Protein AF-A0A0R2UYG6-F1 (afdb_monomer_lite)

Foldseek 3Di:
DDDPPDDDPFDPQLLVVLLLQLLVQCQVVVDDSLVSLLVLLPDPCNLVSQLVRDDVVCSNVLSCCCNPPPVSVVVCCVVRNVVSNLCLQDDVNCVVCVVSCVVRVSNNVNNVD

Sequence (113 aa):
MVERRGQPKVSKFVEISISHKVIEYCNRYNESPFKAWKRLIKHRAFRDLMKEHFKKDVADFRVDKLINDYDSSKNFYYKHIKKWMKNRTSGIGLLVNKDLLKKYPKILKYFNK

Secondary structure (DSSP, 8-state):
----TTPPPPPHHHHHHHHHHHHHHHHHH---HHHHHHHHTTSTTHHHHHHTTS-TTTHHHHHHHHHH-HHHHHHHIIIIIHHHHHHHHSTHHHHHTHHHHHH-GGGGGGT--

Radius of gyration: 14.27 Å; chains: 1; bounding box: 34×36×34 Å

Structure (mmCIF, N/CA/C/O backbone):
data_AF-A0A0R2UYG6-F1
#
_entry.id   AF-A0A0R2UYG6-F1
#
loop_
_atom_site.group_PDB
_atom_site.id
_atom_site.type_symbol
_atom_site.label_atom_id
_atom_site.label_alt_id
_atom_site.label_comp_id
_atom_site.label_asym_id
_atom_site.label_entity_id
_atom_site.label_seq_id
_atom_site.pdbx_PDB_ins_code
_atom_site.Cartn_x
_atom_site.Cartn_y
_atom_site.Cartn_z
_atom_site.occupancy
_atom_site.B_iso_or_equiv
_atom_site.auth_seq_id
_atom_site.auth_comp_id
_atom_site.auth_asym_id
_atom_site.auth_atom_id
_atom_site.pdbx_PDB_model_num
ATOM 1 N N . MET A 1 1 ? -4.584 25.158 -5.645 1.00 39.25 1 MET A N 1
ATOM 2 C CA . MET A 1 1 ? -3.581 24.165 -5.188 1.00 39.25 1 MET A CA 1
ATOM 3 C C . MET A 1 1 ? -2.313 24.391 -5.992 1.00 39.25 1 MET A C 1
ATOM 5 O O . MET A 1 1 ? -2.380 24.297 -7.207 1.00 39.25 1 MET A O 1
ATOM 9 N N . VAL A 1 2 ? -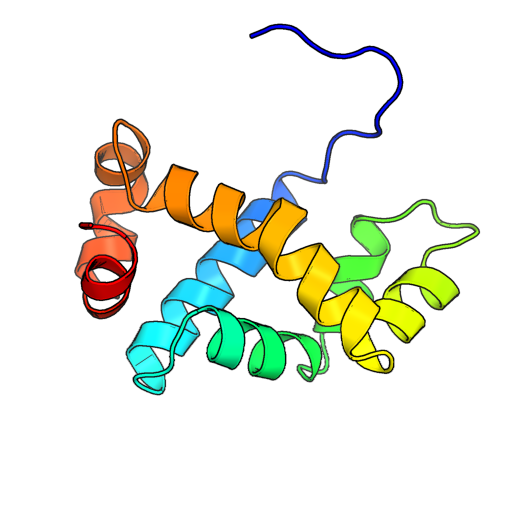1.205 24.768 -5.352 1.00 40.53 2 VAL A N 1
ATOM 10 C CA . VAL A 1 2 ? 0.036 25.138 -6.054 1.00 40.53 2 VAL A CA 1
ATOM 11 C C . VAL A 1 2 ? 0.705 23.879 -6.611 1.00 40.53 2 VAL A C 1
ATOM 13 O O . VAL A 1 2 ? 1.211 23.049 -5.854 1.00 40.53 2 VAL A O 1
ATOM 16 N N . GLU A 1 3 ? 0.673 23.714 -7.933 1.00 40.00 3 GLU A N 1
ATOM 17 C CA . GLU A 1 3 ? 1.402 22.662 -8.638 1.00 40.00 3 GLU A CA 1
ATOM 18 C C . GLU A 1 3 ? 2.904 22.984 -8.605 1.00 40.00 3 GLU A C 1
ATOM 20 O O . GLU A 1 3 ? 3.365 23.947 -9.217 1.00 40.00 3 GLU A O 1
ATOM 25 N N . ARG A 1 4 ? 3.693 22.184 -7.877 1.00 43.84 4 ARG A N 1
ATOM 26 C CA . ARG A 1 4 ? 5.157 22.243 -7.982 1.00 43.84 4 ARG A CA 1
ATOM 27 C C . ARG A 1 4 ? 5.550 21.611 -9.320 1.00 43.84 4 ARG A C 1
ATOM 29 O O . ARG A 1 4 ? 5.448 20.395 -9.479 1.00 43.84 4 ARG A O 1
ATOM 36 N N . ARG A 1 5 ? 5.927 22.449 -10.290 1.00 37.50 5 ARG A N 1
ATOM 37 C CA . ARG A 1 5 ? 6.358 22.049 -11.641 1.00 37.50 5 ARG A CA 1
ATOM 38 C C . ARG A 1 5 ? 7.422 20.936 -11.559 1.00 37.50 5 ARG A C 1
ATOM 40 O O . ARG A 1 5 ? 8.397 21.078 -10.828 1.00 37.50 5 ARG A O 1
ATOM 47 N N . GLY A 1 6 ? 7.222 19.837 -12.297 1.00 48.62 6 GLY A N 1
ATOM 48 C CA . GLY A 1 6 ? 8.245 18.806 -12.552 1.00 48.62 6 GLY A CA 1
ATOM 49 C C . GLY A 1 6 ? 8.073 17.435 -11.880 1.00 48.62 6 GLY A C 1
ATOM 50 O O . GLY A 1 6 ? 8.734 16.488 -12.302 1.00 48.62 6 GLY A O 1
ATOM 51 N N . GLN A 1 7 ? 7.190 17.261 -10.887 1.00 49.91 7 GLN A N 1
ATOM 52 C CA . GLN A 1 7 ? 6.917 15.916 -10.353 1.00 49.91 7 GLN A CA 1
ATOM 53 C C . GLN A 1 7 ? 5.874 15.189 -11.215 1.00 49.91 7 GLN A C 1
ATOM 55 O O . GLN A 1 7 ? 4.774 15.721 -11.389 1.00 49.91 7 GLN A O 1
ATOM 60 N N . PRO A 1 8 ? 6.165 13.979 -11.736 1.00 55.66 8 PRO A N 1
ATOM 61 C CA . PRO A 1 8 ? 5.152 13.183 -12.417 1.00 55.66 8 PRO A CA 1
ATOM 62 C C . PRO A 1 8 ? 3.970 12.964 -11.467 1.00 55.66 8 PRO A C 1
ATOM 64 O O . PRO A 1 8 ? 4.145 12.533 -10.323 1.00 55.66 8 PRO A O 1
ATOM 67 N N . LYS A 1 9 ? 2.764 13.317 -11.929 1.00 62.44 9 LYS A N 1
ATOM 68 C CA . LYS A 1 9 ? 1.531 13.094 -11.169 1.00 62.44 9 LYS A CA 1
ATOM 69 C C . LYS A 1 9 ? 1.424 11.591 -10.913 1.00 62.44 9 LYS A C 1
ATOM 71 O O . LYS A 1 9 ? 1.483 10.798 -11.848 1.00 62.44 9 LYS A O 1
ATOM 76 N N . VAL A 1 10 ? 1.293 11.204 -9.643 1.00 68.56 10 VAL A N 1
ATOM 77 C CA . VAL A 1 10 ? 0.951 9.825 -9.271 1.00 68.56 10 VAL A CA 1
ATOM 78 C C . VAL A 1 10 ? -0.283 9.431 -10.081 1.00 68.56 10 VAL A C 1
ATOM 80 O O . VAL A 1 10 ? -1.249 10.196 -10.136 1.00 68.56 10 VAL A O 1
ATOM 83 N N . SER A 1 11 ? -0.254 8.255 -10.711 1.00 81.19 11 SER A N 1
ATOM 84 C CA . SER A 1 11 ? -1.426 7.726 -11.404 1.00 81.19 11 SER A CA 1
ATOM 85 C C . SER A 1 11 ? -2.599 7.665 -10.423 1.00 81.19 11 SER A C 1
ATOM 87 O O . SER A 1 11 ? -2.535 6.958 -9.414 1.00 81.19 11 SER A O 1
ATOM 89 N N . LYS A 1 12 ? -3.677 8.414 -10.704 1.00 85.44 12 LYS A N 1
ATOM 90 C CA . LYS A 1 12 ? -4.890 8.427 -9.865 1.00 85.44 12 LYS A CA 1
ATOM 91 C C . LYS A 1 12 ? -5.431 7.011 -9.659 1.00 85.44 12 LYS A C 1
ATOM 93 O O . LYS A 1 12 ? -5.915 6.694 -8.577 1.00 85.44 12 LYS A O 1
ATOM 98 N N . PHE A 1 13 ? -5.303 6.163 -10.680 1.00 88.62 13 PHE A N 1
ATOM 99 C CA . PHE A 1 13 ? -5.673 4.755 -10.620 1.00 88.62 13 PHE A CA 1
ATOM 100 C C . PHE A 1 13 ? -4.882 3.994 -9.547 1.00 88.62 13 PHE A C 1
ATOM 102 O O . PHE A 1 13 ? -5.482 3.305 -8.722 1.00 88.62 13 PHE A O 1
ATOM 109 N N . VAL A 1 14 ? -3.558 4.168 -9.501 1.00 91.75 14 VAL A N 1
ATOM 110 C CA . VAL A 1 14 ? -2.702 3.552 -8.474 1.00 91.75 14 VAL A CA 1
ATOM 111 C C . VAL A 1 14 ? -3.055 4.089 -7.090 1.00 91.75 14 VAL A C 1
ATOM 113 O O . VAL A 1 14 ? -3.244 3.309 -6.160 1.00 91.75 14 VAL A O 1
ATOM 116 N N . GLU A 1 15 ? -3.216 5.406 -6.950 1.00 92.44 15 GLU A N 1
ATOM 117 C CA . GLU A 1 15 ? -3.586 6.026 -5.674 1.00 92.44 15 GLU A CA 1
ATOM 118 C C . GLU A 1 15 ? -4.904 5.458 -5.120 1.00 92.44 15 GLU A C 1
ATOM 120 O O . GLU A 1 15 ? -4.966 5.075 -3.946 1.00 92.44 15 GLU A O 1
ATOM 125 N N . ILE A 1 16 ? -5.951 5.381 -5.951 1.00 91.88 16 ILE A N 1
ATOM 126 C CA . ILE A 1 16 ? -7.260 4.827 -5.572 1.00 91.88 16 ILE A CA 1
ATOM 127 C C . ILE A 1 16 ? -7.122 3.349 -5.202 1.00 91.88 16 ILE A C 1
ATOM 129 O O . ILE A 1 16 ? -7.513 2.964 -4.098 1.00 91.88 16 ILE A O 1
ATOM 133 N N . SER A 1 17 ? -6.527 2.546 -6.087 1.00 94.69 17 SER A N 1
ATOM 134 C CA . SER A 1 17 ? -6.393 1.095 -5.921 1.00 94.69 17 SER A CA 1
ATOM 135 C C . SER A 1 17 ? -5.636 0.733 -4.646 1.00 94.69 17 SER A C 1
ATOM 137 O O . SER A 1 17 ? -6.115 -0.066 -3.837 1.00 94.69 17 SER A O 1
ATOM 139 N N . ILE A 1 18 ? -4.484 1.369 -4.415 1.00 95.56 18 ILE A N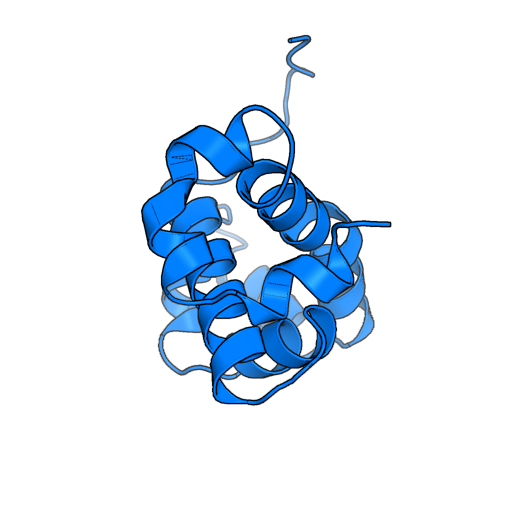 1
ATOM 140 C CA . ILE A 1 18 ? -3.676 1.126 -3.222 1.00 95.56 18 ILE A CA 1
ATOM 141 C C . ILE A 1 18 ? -4.428 1.565 -1.967 1.00 95.56 18 ILE A C 1
ATOM 143 O O . ILE A 1 18 ? -4.529 0.791 -1.016 1.00 95.56 18 ILE A O 1
ATOM 147 N N . SER A 1 19 ? -5.000 2.771 -1.959 1.00 94.69 19 SER A N 1
ATOM 148 C CA . SER A 1 19 ? -5.702 3.280 -0.775 1.00 94.69 19 SER A CA 1
ATOM 149 C C . SER A 1 19 ? -6.878 2.387 -0.387 1.00 94.69 19 SER A C 1
ATOM 151 O O . SER A 1 19 ? -7.007 2.017 0.776 1.00 94.69 19 SER A O 1
ATOM 153 N N . HIS A 1 20 ? -7.711 1.998 -1.356 1.00 94.94 20 HIS A N 1
ATOM 154 C CA . HIS A 1 20 ? -8.864 1.133 -1.108 1.00 94.94 20 HIS A CA 1
ATOM 155 C C . HIS A 1 20 ? -8.429 -0.224 -0.562 1.00 94.94 20 HIS A C 1
ATOM 157 O O . HIS A 1 20 ? -9.017 -0.710 0.405 1.00 94.94 20 HIS A O 1
ATOM 163 N N . LYS A 1 21 ? -7.369 -0.816 -1.125 1.00 96.31 21 LYS A N 1
ATOM 164 C CA . LYS A 1 21 ? -6.906 -2.130 -0.678 1.00 96.31 21 LYS A CA 1
ATOM 165 C C . LYS A 1 21 ? -6.273 -2.091 0.711 1.00 96.31 21 LYS A C 1
ATOM 167 O O . LYS A 1 21 ? -6.488 -3.012 1.496 1.00 96.31 21 LYS A O 1
ATOM 172 N N . VAL A 1 22 ? -5.560 -1.015 1.056 1.00 96.69 22 VAL A N 1
ATOM 173 C CA . VAL A 1 22 ? -5.043 -0.815 2.420 1.00 96.69 22 VAL A CA 1
ATOM 174 C C . VAL A 1 22 ? -6.194 -0.646 3.419 1.00 96.69 22 VAL A C 1
ATOM 176 O O . VAL A 1 22 ? -6.172 -1.292 4.464 1.00 96.69 22 VAL A O 1
ATOM 179 N N . ILE A 1 23 ? -7.224 0.143 3.089 1.00 95.31 23 ILE A N 1
ATOM 180 C CA . ILE A 1 23 ? -8.427 0.315 3.926 1.00 95.31 23 ILE A CA 1
ATOM 181 C C . ILE A 1 23 ? -9.133 -1.031 4.156 1.00 95.31 23 ILE A C 1
ATOM 183 O O . ILE A 1 23 ? -9.445 -1.383 5.297 1.00 95.31 23 ILE A O 1
ATOM 187 N N . GLU A 1 24 ? -9.332 -1.813 3.091 1.00 95.75 24 GLU A N 1
ATOM 188 C CA . GLU A 1 24 ? -9.919 -3.154 3.167 1.00 95.75 24 GLU A CA 1
ATOM 189 C C . GLU A 1 24 ? -9.100 -4.065 4.094 1.00 95.75 24 GLU A C 1
ATOM 191 O O . GLU A 1 24 ? -9.660 -4.712 4.980 1.00 95.75 24 GLU A O 1
ATOM 196 N N . TYR A 1 25 ? -7.774 -4.096 3.935 1.00 96.81 25 TYR A N 1
ATOM 197 C CA . TYR A 1 25 ? -6.887 -4.935 4.746 1.00 96.81 25 TYR A CA 1
ATOM 198 C C . TYR A 1 25 ? -6.844 -4.512 6.213 1.00 96.81 25 TYR A C 1
ATOM 200 O O . TYR A 1 25 ? -6.893 -5.382 7.084 1.00 96.81 25 TYR A O 1
ATOM 208 N N . CYS A 1 26 ? -6.839 -3.210 6.506 1.00 95.44 26 CYS A N 1
ATOM 209 C CA . CYS A 1 26 ? -6.984 -2.712 7.873 1.00 95.44 26 CYS A CA 1
ATOM 210 C C . CYS A 1 26 ? -8.239 -3.264 8.543 1.00 95.44 26 CYS A C 1
ATOM 212 O O . CYS A 1 26 ? -8.196 -3.685 9.698 1.00 95.44 26 CYS A O 1
ATOM 214 N N . ASN A 1 27 ? -9.360 -3.284 7.821 1.00 94.69 27 ASN A N 1
ATOM 215 C CA . ASN A 1 27 ? -10.618 -3.746 8.383 1.00 94.69 27 ASN A CA 1
ATOM 216 C C . ASN A 1 27 ? -10.683 -5.275 8.511 1.00 94.69 27 ASN A C 1
ATOM 218 O O . ASN A 1 27 ? -11.066 -5.793 9.566 1.00 94.69 27 ASN A O 1
ATOM 222 N N . ARG A 1 28 ? -10.273 -5.982 7.450 1.00 95.19 28 ARG A N 1
ATOM 223 C CA . ARG A 1 28 ? -10.302 -7.447 7.349 1.00 95.19 28 ARG A CA 1
ATOM 224 C C . ARG A 1 28 ? -9.368 -8.115 8.353 1.00 95.19 28 ARG A C 1
ATOM 226 O O . ARG A 1 28 ? -9.780 -9.060 9.010 1.00 95.19 28 ARG A O 1
ATOM 233 N N . TYR A 1 29 ? -8.145 -7.607 8.493 1.00 94.50 29 TYR A N 1
ATOM 234 C CA . TYR A 1 29 ? -7.116 -8.210 9.348 1.00 94.50 29 TYR A CA 1
ATOM 235 C C . TYR A 1 29 ? -6.936 -7.491 10.691 1.00 94.50 29 TYR A C 1
ATOM 237 O O . TYR A 1 29 ? -6.107 -7.900 11.494 1.00 94.50 2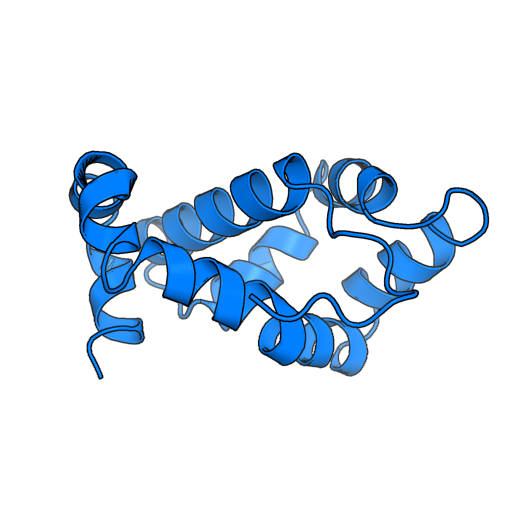9 TYR A O 1
ATOM 245 N N . ASN A 1 30 ? -7.705 -6.427 10.959 1.00 92.56 30 ASN A N 1
ATOM 246 C CA . ASN A 1 30 ? -7.560 -5.584 12.154 1.00 92.56 30 ASN A CA 1
ATOM 247 C C . ASN A 1 30 ? -6.127 -5.038 12.346 1.00 92.56 30 ASN A C 1
ATOM 249 O O . ASN A 1 30 ? -5.636 -4.883 13.464 1.00 92.56 30 ASN A O 1
ATOM 253 N N . GLU A 1 31 ? -5.451 -4.744 11.239 1.00 93.38 31 GLU A N 1
ATOM 254 C CA . GLU A 1 31 ? -4.056 -4.310 11.212 1.00 93.38 31 GLU A CA 1
ATOM 255 C C . GLU A 1 31 ? -3.930 -2.786 11.118 1.00 93.38 31 GLU A C 1
ATOM 257 O O . GLU A 1 31 ? -4.797 -2.094 10.574 1.00 93.38 31 GLU A O 1
ATOM 262 N N . SER A 1 32 ? -2.801 -2.255 11.603 1.00 94.69 32 SER A N 1
ATOM 263 C CA . SER A 1 32 ? -2.464 -0.852 11.366 1.00 94.69 32 SER A CA 1
ATOM 264 C C . SER A 1 32 ? -2.259 -0.591 9.873 1.00 94.69 32 SER A C 1
ATOM 266 O O . SER A 1 32 ? -1.854 -1.502 9.145 1.00 94.69 32 SER A O 1
ATOM 268 N N . PRO A 1 33 ? -2.464 0.643 9.387 1.00 95.56 33 PRO A N 1
ATOM 269 C CA . PRO A 1 33 ? -2.365 0.901 7.956 1.00 95.56 33 PRO A CA 1
ATOM 270 C C . PRO A 1 33 ? -0.971 0.658 7.379 1.00 95.56 33 PRO A C 1
ATOM 272 O O . PRO A 1 33 ? -0.839 0.257 6.226 1.00 95.56 33 PRO A O 1
ATOM 275 N N . PHE A 1 34 ? 0.074 0.797 8.197 1.00 95.94 34 PHE A N 1
ATOM 276 C CA . PHE A 1 34 ? 1.421 0.405 7.798 1.00 95.94 34 PHE A CA 1
ATOM 277 C C . PHE A 1 34 ? 1.574 -1.118 7.657 1.00 95.94 34 PHE A C 1
ATOM 279 O O . PHE A 1 34 ? 2.159 -1.583 6.682 1.00 95.94 34 PHE A O 1
ATOM 286 N N . LYS A 1 35 ? 1.011 -1.911 8.580 1.00 96.38 35 LYS A N 1
ATOM 287 C CA . LYS A 1 35 ? 1.010 -3.381 8.467 1.00 96.38 35 LYS A CA 1
ATOM 288 C C . LYS A 1 35 ? 0.210 -3.843 7.243 1.00 96.38 35 LYS A C 1
ATOM 290 O O . LYS A 1 35 ? 0.716 -4.640 6.457 1.00 96.38 35 LYS A O 1
ATOM 295 N N . ALA A 1 36 ? -0.965 -3.257 7.016 1.00 97.12 36 ALA A N 1
ATOM 296 C CA . ALA A 1 36 ? -1.782 -3.512 5.831 1.00 97.12 36 ALA A CA 1
ATOM 297 C C . ALA A 1 36 ? -1.048 -3.148 4.525 1.00 97.12 36 ALA A C 1
ATOM 299 O O . ALA A 1 36 ? -1.101 -3.904 3.556 1.00 97.12 36 ALA A O 1
ATOM 300 N N . TRP A 1 37 ? -0.294 -2.044 4.507 1.00 97.38 37 TRP A N 1
ATOM 301 C CA . TRP A 1 37 ? 0.604 -1.700 3.402 1.00 97.38 37 TRP A CA 1
ATOM 302 C C . TRP A 1 37 ? 1.686 -2.767 3.178 1.00 97.38 37 TRP A C 1
ATOM 304 O O . TRP A 1 37 ? 1.834 -3.264 2.064 1.00 97.38 37 TRP A O 1
ATOM 314 N N . LYS A 1 38 ? 2.395 -3.193 4.231 1.00 96.62 38 LYS A N 1
ATOM 315 C CA . LYS A 1 38 ? 3.410 -4.260 4.136 1.00 96.62 38 LYS A CA 1
ATOM 316 C C . LYS A 1 38 ? 2.827 -5.612 3.708 1.00 96.62 38 LYS A C 1
ATOM 318 O O . LYS A 1 38 ? 3.553 -6.430 3.149 1.00 96.62 38 LYS A O 1
ATOM 323 N N . ARG A 1 39 ? 1.537 -5.856 3.947 1.00 96.38 39 ARG A N 1
ATOM 324 C CA . ARG A 1 39 ? 0.805 -7.009 3.403 1.00 96.38 39 ARG A CA 1
ATOM 325 C C . ARG A 1 39 ? 0.495 -6.824 1.916 1.00 96.38 39 ARG A C 1
ATOM 327 O O . ARG A 1 39 ? 0.665 -7.759 1.142 1.00 96.38 39 ARG A O 1
ATOM 334 N N . LEU A 1 40 ? 0.071 -5.628 1.509 1.00 96.69 40 LEU A N 1
ATOM 335 C CA . LEU A 1 40 ? -0.264 -5.311 0.120 1.00 96.69 40 LEU A CA 1
ATOM 336 C C . LEU A 1 40 ? 0.933 -5.428 -0.826 1.00 96.69 40 LEU A C 1
ATOM 338 O O . LEU A 1 40 ? 0.775 -5.996 -1.901 1.00 96.69 40 LEU A O 1
ATOM 342 N N . ILE A 1 41 ? 2.123 -4.973 -0.425 1.00 96.19 41 ILE A N 1
ATOM 343 C CA . ILE A 1 41 ? 3.316 -5.049 -1.291 1.00 96.19 41 ILE A CA 1
ATOM 344 C C . ILE A 1 41 ? 3.718 -6.487 -1.661 1.00 96.19 41 ILE A C 1
ATOM 346 O O . ILE A 1 41 ? 4.440 -6.693 -2.628 1.00 96.19 41 ILE A O 1
ATOM 350 N N . LYS A 1 42 ? 3.254 -7.484 -0.895 1.00 94.62 42 LYS A N 1
ATOM 351 C CA . LYS A 1 42 ? 3.498 -8.914 -1.145 1.00 94.62 42 LYS A CA 1
ATOM 352 C C . LYS A 1 42 ? 2.451 -9.546 -2.067 1.00 94.62 42 LYS A C 1
ATOM 354 O O . LYS A 1 42 ? 2.534 -10.730 -2.374 1.00 94.62 42 LYS A O 1
ATOM 359 N N . HIS A 1 43 ? 1.423 -8.801 -2.465 1.00 95.62 43 HIS A N 1
ATOM 360 C CA . HIS A 1 43 ? 0.366 -9.313 -3.326 1.00 95.62 43 HIS A CA 1
ATOM 361 C C . HIS A 1 43 ? 0.885 -9.518 -4.755 1.00 95.62 43 HIS A C 1
ATOM 363 O O . HIS A 1 43 ? 1.545 -8.638 -5.298 1.00 95.62 43 HIS A O 1
ATOM 369 N N . ARG A 1 44 ? 0.525 -10.633 -5.406 1.00 93.56 44 ARG A N 1
ATOM 370 C CA . ARG A 1 44 ? 1.012 -10.983 -6.758 1.00 93.56 44 ARG A CA 1
ATOM 371 C C . ARG A 1 44 ? 0.835 -9.863 -7.795 1.00 93.56 44 ARG A C 1
ATOM 373 O O . ARG A 1 44 ? 1.766 -9.543 -8.516 1.00 93.56 44 ARG A O 1
ATOM 380 N N . ALA A 1 45 ? -0.326 -9.205 -7.792 1.00 93.62 45 ALA A N 1
ATOM 381 C CA . ALA A 1 45 ? -0.648 -8.124 -8.731 1.00 93.62 45 ALA A CA 1
ATOM 382 C C . ALA A 1 45 ? -0.088 -6.746 -8.319 1.00 93.62 45 ALA A C 1
ATOM 384 O O . ALA A 1 45 ? -0.310 -5.756 -9.009 1.00 93.62 45 ALA A O 1
ATOM 385 N N . PHE A 1 46 ? 0.587 -6.643 -7.167 1.00 94.06 46 PHE A N 1
ATOM 386 C CA . PHE A 1 46 ? 1.146 -5.371 -6.705 1.00 94.06 46 PHE A CA 1
ATOM 387 C C . PHE A 1 46 ? 2.244 -4.873 -7.640 1.00 94.06 46 PHE A C 1
ATOM 389 O O . PHE A 1 46 ? 2.311 -3.675 -7.911 1.00 94.06 46 PHE A O 1
ATOM 396 N N . ARG A 1 47 ? 3.082 -5.794 -8.137 1.00 94.19 47 ARG A N 1
ATOM 397 C CA . ARG A 1 47 ? 4.186 -5.458 -9.036 1.00 94.19 47 ARG A CA 1
ATOM 398 C C . ARG A 1 47 ? 3.651 -4.759 -10.282 1.00 94.19 47 ARG A C 1
ATOM 400 O O . ARG A 1 47 ? 4.049 -3.629 -10.539 1.00 94.19 47 ARG A O 1
ATOM 407 N N . ASP A 1 48 ? 2.697 -5.378 -10.970 1.00 92.50 48 ASP A N 1
ATOM 408 C CA . ASP A 1 48 ? 2.117 -4.846 -12.208 1.00 92.50 48 ASP A CA 1
ATOM 409 C C . ASP A 1 48 ? 1.411 -3.507 -11.977 1.00 92.50 48 ASP A C 1
ATOM 411 O O . ASP A 1 48 ? 1.669 -2.539 -12.688 1.00 92.50 48 ASP A O 1
ATOM 415 N N . LEU A 1 49 ? 0.619 -3.404 -10.903 1.00 93.06 49 LEU A N 1
ATOM 416 C CA . LEU A 1 49 ? -0.040 -2.152 -10.523 1.00 93.06 49 LEU A CA 1
ATOM 417 C C . LEU A 1 49 ? 0.965 -1.016 -10.288 1.00 93.06 49 LEU A C 1
ATOM 419 O O . LEU A 1 49 ? 0.714 0.123 -10.670 1.00 93.06 49 LEU A O 1
ATOM 423 N N . MET A 1 50 ? 2.091 -1.294 -9.631 1.00 91.75 50 MET A N 1
ATOM 424 C CA . MET A 1 50 ? 3.083 -0.262 -9.334 1.00 91.75 50 MET A CA 1
ATOM 425 C C . MET A 1 50 ? 3.972 0.079 -10.529 1.00 91.75 50 MET A C 1
ATOM 427 O O . MET A 1 50 ? 4.521 1.181 -10.552 1.00 91.75 50 MET A O 1
ATOM 431 N N . LYS A 1 51 ? 4.091 -0.791 -11.540 1.00 91.38 51 LYS A N 1
ATOM 432 C CA . LYS A 1 51 ? 4.782 -0.430 -12.788 1.00 91.38 51 LYS A CA 1
ATOM 433 C C . LYS A 1 51 ? 4.072 0.713 -13.517 1.00 91.38 51 LYS A C 1
ATOM 435 O O . LYS A 1 51 ? 4.755 1.591 -14.026 1.00 91.38 51 LYS A O 1
ATOM 440 N N . GLU A 1 52 ? 2.740 0.781 -13.447 1.00 88.12 52 GLU A N 1
ATOM 441 C CA . GLU A 1 52 ? 1.937 1.909 -13.963 1.00 88.12 52 GLU A CA 1
ATOM 442 C C . GLU A 1 52 ? 2.228 3.244 -13.253 1.00 88.12 52 GLU A C 1
ATOM 444 O O . GLU A 1 52 ? 1.908 4.322 -13.754 1.00 88.12 52 GLU A O 1
ATOM 449 N N . HIS A 1 53 ? 2.807 3.202 -12.049 1.00 86.06 53 HIS A N 1
ATOM 450 C CA . HIS A 1 53 ? 3.142 4.410 -11.302 1.00 86.06 53 HIS A CA 1
ATOM 451 C C . HIS A 1 53 ? 4.479 5.025 -11.728 1.00 86.06 53 HIS A C 1
ATOM 453 O O . HIS A 1 53 ? 4.631 6.249 -11.696 1.00 86.06 53 HIS A O 1
ATOM 459 N N . PHE A 1 54 ? 5.461 4.189 -12.058 1.00 86.25 54 PHE A N 1
ATOM 460 C CA . PHE A 1 54 ? 6.827 4.621 -12.331 1.00 86.25 54 PHE A CA 1
ATOM 461 C C . PHE A 1 54 ? 7.065 4.815 -13.831 1.00 86.25 54 PHE A C 1
ATOM 463 O O . PHE A 1 54 ? 6.336 4.303 -14.674 1.00 86.25 54 PHE A O 1
ATOM 470 N N . LYS A 1 55 ? 8.116 5.564 -14.181 1.00 85.38 55 LYS A N 1
ATOM 471 C CA . LYS A 1 55 ? 8.551 5.647 -15.580 1.00 85.38 55 LYS A CA 1
ATOM 472 C C . LYS A 1 55 ? 9.025 4.265 -16.044 1.00 85.38 55 LYS A C 1
ATOM 474 O O . LYS A 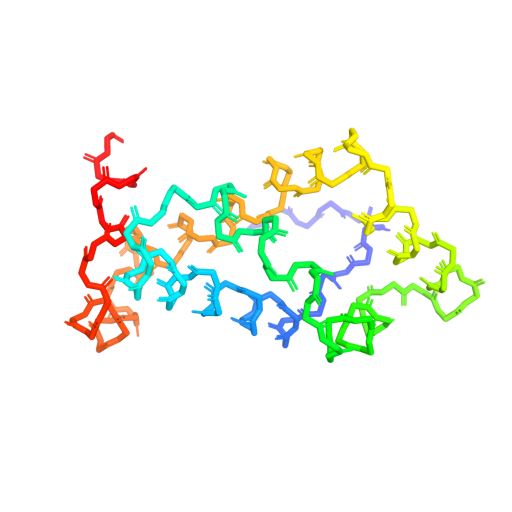1 55 ? 9.692 3.569 -15.278 1.00 85.38 55 LYS A O 1
ATOM 479 N N . LYS A 1 56 ? 8.674 3.887 -17.279 1.00 86.06 56 LYS A N 1
ATOM 480 C CA . LYS A 1 56 ? 8.877 2.534 -17.833 1.00 86.06 56 LYS A CA 1
ATOM 481 C C . LYS A 1 56 ? 10.320 2.030 -17.696 1.00 86.06 56 LYS A C 1
ATOM 483 O O . LYS A 1 56 ? 10.521 0.879 -17.339 1.00 86.06 56 LYS A O 1
ATOM 488 N N . ASP A 1 57 ? 11.295 2.905 -17.920 1.00 88.88 57 ASP A N 1
ATOM 489 C CA . ASP A 1 57 ? 12.740 2.647 -17.869 1.00 88.88 57 ASP A CA 1
ATOM 490 C C . ASP A 1 57 ? 13.259 2.247 -16.479 1.00 88.88 57 ASP A C 1
ATOM 492 O O . ASP A 1 57 ? 14.203 1.473 -16.364 1.00 88.88 57 ASP A O 1
ATOM 496 N N . VAL A 1 58 ? 12.631 2.743 -15.411 1.00 89.69 58 VAL A N 1
ATOM 497 C CA . VAL A 1 58 ? 13.051 2.476 -14.023 1.00 89.69 58 VAL A CA 1
ATOM 498 C C . VAL A 1 58 ? 12.009 1.704 -13.219 1.00 89.69 58 VAL A C 1
ATOM 500 O O . VAL A 1 58 ? 12.212 1.471 -12.026 1.00 89.69 58 VAL A O 1
ATOM 503 N N . ALA A 1 59 ? 10.883 1.334 -13.833 1.00 90.62 59 ALA A N 1
ATOM 504 C CA . ALA A 1 59 ? 9.732 0.777 -13.136 1.00 90.62 59 ALA A CA 1
ATOM 505 C C . ALA A 1 59 ? 10.097 -0.499 -12.379 1.00 90.62 59 ALA A C 1
ATOM 507 O O . ALA A 1 59 ? 9.863 -0.577 -11.175 1.00 90.62 59 ALA A O 1
ATOM 508 N N . ASP A 1 60 ? 10.746 -1.454 -13.041 1.00 93.06 60 ASP A N 1
ATOM 509 C CA . ASP A 1 60 ? 11.111 -2.724 -12.418 1.00 93.06 60 ASP A CA 1
ATOM 510 C C . ASP A 1 60 ? 12.053 -2.550 -11.230 1.00 93.06 60 ASP A C 1
ATOM 512 O O . ASP A 1 60 ? 11.759 -3.042 -10.142 1.00 93.06 60 ASP A O 1
ATOM 516 N N . PHE A 1 61 ? 13.117 -1.762 -11.390 1.00 93.69 61 PHE A N 1
ATOM 517 C CA . PHE A 1 61 ? 14.052 -1.467 -10.304 1.00 93.69 61 PHE A CA 1
ATOM 518 C C . PHE A 1 61 ? 13.367 -0.774 -9.117 1.00 93.69 61 PHE A C 1
ATOM 520 O O . PHE A 1 61 ? 13.596 -1.120 -7.958 1.00 93.69 61 PHE A O 1
ATOM 527 N N . ARG A 1 62 ? 12.502 0.214 -9.383 1.00 91.75 62 ARG A N 1
ATOM 528 C CA . ARG A 1 62 ? 11.800 0.971 -8.334 1.00 91.75 62 ARG A CA 1
ATOM 529 C C . ARG A 1 62 ? 10.794 0.107 -7.587 1.00 91.75 62 ARG A C 1
ATOM 531 O O . ARG A 1 62 ? 10.707 0.220 -6.365 1.00 91.75 62 ARG A O 1
ATOM 538 N N . VAL A 1 63 ? 10.047 -0.732 -8.302 1.00 93.75 63 VAL A N 1
ATOM 539 C CA . VAL A 1 63 ? 9.081 -1.660 -7.705 1.00 93.75 63 VAL A CA 1
ATOM 540 C C . VAL A 1 63 ? 9.799 -2.733 -6.901 1.00 93.75 63 VAL A C 1
ATOM 542 O O . VAL A 1 63 ? 9.398 -3.005 -5.773 1.00 93.75 63 VAL A O 1
ATOM 545 N N . ASP A 1 64 ? 10.886 -3.289 -7.429 1.00 95.06 64 ASP A N 1
ATOM 546 C CA . ASP A 1 64 ? 11.670 -4.296 -6.724 1.00 95.06 64 ASP A CA 1
ATOM 547 C C . ASP A 1 64 ? 12.254 -3.742 -5.420 1.00 95.06 64 ASP A C 1
ATOM 549 O O . ASP A 1 64 ? 12.032 -4.299 -4.344 1.00 95.06 64 ASP A O 1
ATOM 553 N N . LYS A 1 65 ? 12.851 -2.545 -5.483 1.00 94.69 65 LYS A N 1
ATOM 554 C CA . LYS A 1 65 ? 13.312 -1.820 -4.296 1.00 94.69 65 LYS A CA 1
ATOM 555 C C . LYS A 1 65 ? 12.171 -1.553 -3.309 1.00 94.69 65 LYS A C 1
ATOM 557 O O . LYS A 1 65 ? 12.354 -1.682 -2.107 1.00 94.69 65 LYS A O 1
ATOM 562 N N . LEU A 1 66 ? 10.971 -1.214 -3.779 1.00 94.19 66 LEU A N 1
ATOM 563 C CA . LEU A 1 66 ? 9.816 -0.969 -2.908 1.00 94.19 66 LEU A CA 1
ATOM 564 C C . LEU A 1 66 ? 9.340 -2.228 -2.157 1.00 94.19 66 LEU A C 1
ATOM 566 O O . LEU A 1 66 ? 8.826 -2.118 -1.038 1.00 94.19 66 LEU A O 1
ATOM 570 N N . ILE A 1 67 ? 9.480 -3.400 -2.781 1.00 95.12 67 ILE A N 1
ATOM 571 C CA . ILE A 1 67 ? 9.082 -4.698 -2.222 1.00 95.12 67 ILE A CA 1
ATOM 572 C C . ILE A 1 67 ? 10.154 -5.217 -1.255 1.00 95.12 67 ILE A C 1
ATOM 574 O O . ILE A 1 67 ? 9.819 -5.602 -0.131 1.00 95.12 67 ILE A O 1
ATOM 578 N N . ASN A 1 68 ? 11.418 -5.192 -1.683 1.00 94.81 68 ASN A N 1
ATOM 579 C CA . ASN A 1 68 ? 12.522 -5.881 -1.018 1.00 94.81 68 ASN A CA 1
ATOM 580 C C . ASN A 1 68 ? 13.253 -5.014 0.019 1.00 94.81 68 ASN A C 1
ATOM 582 O O . ASN A 1 68 ? 13.720 -5.544 1.023 1.00 94.81 68 ASN A O 1
ATOM 586 N N . ASP A 1 69 ? 13.309 -3.690 -0.161 1.00 96.06 69 ASP A N 1
ATOM 587 C CA . ASP A 1 69 ? 13.982 -2.791 0.781 1.00 96.06 69 ASP A CA 1
ATOM 588 C C . ASP A 1 69 ? 13.005 -2.218 1.823 1.00 96.06 69 ASP A C 1
ATOM 590 O O . ASP A 1 69 ? 12.001 -1.561 1.508 1.00 96.06 69 ASP A O 1
ATOM 594 N N . TYR A 1 70 ? 13.303 -2.462 3.103 1.00 94.00 70 TYR A N 1
ATOM 595 C CA . TYR A 1 70 ? 12.448 -2.043 4.212 1.00 94.00 70 TYR A CA 1
ATOM 596 C C . TYR A 1 70 ? 12.303 -0.521 4.276 1.00 94.00 70 TYR A C 1
ATOM 598 O O . TYR A 1 70 ? 11.177 -0.022 4.399 1.00 94.00 70 TYR A O 1
ATOM 606 N N . ASP A 1 71 ? 13.409 0.212 4.140 1.00 95.12 71 ASP A N 1
ATOM 607 C CA . ASP A 1 71 ? 13.409 1.665 4.275 1.00 95.12 71 ASP A CA 1
ATOM 608 C C . ASP A 1 71 ? 12.720 2.342 3.097 1.00 95.12 71 ASP A C 1
ATOM 610 O O . ASP A 1 71 ? 11.919 3.257 3.297 1.00 95.12 71 ASP A O 1
ATOM 614 N N . SER A 1 72 ? 12.921 1.860 1.871 1.00 93.44 72 SER A N 1
ATOM 615 C CA . SER A 1 72 ? 12.166 2.326 0.702 1.00 93.44 72 SER A CA 1
ATOM 616 C C . SER A 1 72 ? 10.665 2.108 0.872 1.00 93.44 72 SER A C 1
ATOM 618 O O . SER A 1 72 ? 9.878 3.034 0.655 1.00 93.44 72 SER A O 1
ATOM 620 N N . SER A 1 73 ? 10.259 0.924 1.337 1.00 94.69 73 SER A N 1
ATOM 621 C CA . SER A 1 73 ? 8.858 0.593 1.615 1.00 94.69 73 SER A CA 1
ATOM 622 C C . SER A 1 73 ? 8.241 1.503 2.685 1.00 94.69 73 SER A C 1
ATOM 624 O O . SER A 1 73 ? 7.123 2.009 2.524 1.00 94.69 73 SER A O 1
ATOM 626 N N . LYS A 1 74 ? 8.982 1.749 3.772 1.00 96.19 74 LYS A N 1
ATOM 627 C CA . LYS A 1 74 ? 8.593 2.631 4.878 1.00 96.19 74 LYS A CA 1
ATOM 628 C C . LYS A 1 74 ? 8.480 4.083 4.419 1.00 96.19 74 LYS A C 1
ATOM 630 O O . LYS A 1 74 ? 7.461 4.733 4.655 1.00 96.19 74 LYS A O 1
ATOM 635 N N . ASN A 1 75 ? 9.488 4.582 3.715 1.00 95.50 75 ASN A N 1
ATOM 636 C CA . ASN A 1 75 ? 9.526 5.948 3.208 1.00 95.50 75 ASN A CA 1
ATOM 637 C C . ASN A 1 75 ? 8.386 6.217 2.225 1.00 95.50 75 ASN A C 1
ATOM 639 O O . ASN A 1 75 ? 7.742 7.264 2.311 1.00 95.50 75 ASN A O 1
ATOM 643 N N . PHE A 1 76 ? 8.083 5.266 1.339 1.00 94.19 76 PHE A N 1
ATOM 644 C CA . PHE A 1 76 ? 6.958 5.390 0.417 1.00 94.19 76 PHE A CA 1
ATOM 645 C C . PHE A 1 76 ? 5.622 5.483 1.160 1.00 94.19 76 PHE A C 1
ATOM 647 O O . PHE A 1 76 ? 4.796 6.343 0.851 1.00 94.19 76 PHE A O 1
ATOM 654 N N . TYR A 1 77 ? 5.432 4.664 2.199 1.00 96.19 77 TYR A N 1
ATOM 655 C CA . TYR A 1 77 ? 4.237 4.724 3.033 1.00 96.19 77 TYR A CA 1
ATOM 656 C C . TYR A 1 77 ? 4.029 6.105 3.662 1.00 96.19 77 TYR A C 1
ATOM 658 O O . TYR A 1 77 ? 2.955 6.695 3.521 1.00 96.19 77 TYR A O 1
ATOM 666 N N . TYR A 1 78 ? 5.048 6.635 4.341 1.00 94.75 78 TYR A N 1
ATOM 667 C CA . TYR A 1 78 ? 4.913 7.906 5.054 1.00 94.75 78 TYR A CA 1
ATOM 668 C C . TYR A 1 78 ? 4.788 9.106 4.111 1.00 94.75 78 TYR A C 1
ATOM 670 O O . TYR A 1 78 ? 4.056 10.041 4.435 1.00 94.75 78 TYR A O 1
ATOM 678 N N . LYS A 1 79 ? 5.447 9.073 2.945 1.00 92.62 79 LYS A N 1
ATOM 679 C CA . LYS A 1 79 ? 5.379 10.154 1.947 1.00 92.62 79 LYS A CA 1
ATOM 680 C C . LYS A 1 79 ? 4.077 10.149 1.144 1.00 92.62 79 LYS A C 1
ATOM 682 O O . LYS A 1 79 ? 3.562 11.220 0.825 1.00 92.62 79 LYS A O 1
ATOM 687 N N . HIS A 1 80 ? 3.546 8.968 0.825 1.00 92.44 80 HIS A N 1
ATOM 688 C CA . HIS A 1 80 ? 2.444 8.817 -0.128 1.00 92.44 80 HIS A CA 1
ATOM 689 C C . HIS A 1 80 ? 1.209 8.175 0.503 1.00 92.44 80 HIS A C 1
ATOM 691 O O . HIS A 1 80 ? 0.198 8.851 0.691 1.00 92.44 80 HIS A O 1
ATOM 697 N N . ILE A 1 81 ? 1.293 6.900 0.894 1.00 94.25 81 ILE A N 1
ATOM 698 C CA . ILE A 1 81 ? 0.126 6.103 1.313 1.00 94.25 81 ILE A CA 1
ATOM 699 C C . ILE A 1 81 ? -0.620 6.746 2.484 1.00 94.25 81 ILE A C 1
ATOM 701 O O . ILE A 1 81 ? -1.845 6.862 2.459 1.00 94.25 81 ILE A O 1
ATOM 705 N N . LYS A 1 82 ? 0.110 7.229 3.497 1.00 93.81 82 LYS A N 1
ATOM 706 C CA . LYS A 1 82 ? -0.480 7.901 4.663 1.00 93.81 82 LYS A CA 1
ATOM 707 C C . LYS A 1 82 ? -1.307 9.124 4.253 1.00 93.81 82 LYS A C 1
ATOM 709 O O . LYS A 1 82 ? -2.390 9.337 4.796 1.00 93.81 82 LYS A O 1
ATOM 714 N N . LYS A 1 83 ? -0.814 9.905 3.287 1.00 91.88 83 LYS A N 1
ATOM 715 C CA . LYS A 1 83 ? -1.513 11.078 2.749 1.00 91.88 83 LYS A CA 1
ATOM 716 C C . LYS A 1 83 ? -2.750 10.664 1.954 1.00 91.88 83 LYS A C 1
ATOM 718 O O . LYS A 1 83 ? -3.814 11.229 2.177 1.00 91.88 83 LYS A O 1
ATOM 723 N N . TRP A 1 84 ? -2.629 9.669 1.076 1.00 92.94 84 TRP A N 1
ATOM 724 C CA . TRP A 1 84 ? -3.749 9.191 0.260 1.00 92.94 84 TRP A CA 1
ATOM 725 C C . TRP A 1 84 ? -4.897 8.649 1.110 1.00 92.94 84 TRP A C 1
ATOM 727 O O . TRP A 1 84 ? -6.057 8.958 0.848 1.00 92.94 84 TRP A O 1
ATOM 737 N N . MET A 1 85 ? -4.585 7.908 2.176 1.00 92.56 85 MET A N 1
ATOM 738 C CA . MET A 1 85 ? -5.606 7.445 3.113 1.00 92.56 85 MET A CA 1
ATOM 739 C C . MET A 1 85 ? -6.252 8.601 3.867 1.00 92.56 85 MET A C 1
ATOM 741 O O . MET A 1 85 ? -7.474 8.685 3.871 1.00 92.56 85 MET A O 1
ATOM 745 N N . LYS A 1 86 ? -5.461 9.533 4.421 1.00 90.31 86 LYS A N 1
ATOM 746 C CA . LYS A 1 86 ? -6.002 10.708 5.124 1.00 90.31 86 LYS A CA 1
ATOM 747 C C . LYS A 1 86 ? -6.959 11.509 4.233 1.00 90.31 86 LYS A C 1
ATOM 749 O O . LYS A 1 86 ? -8.031 11.899 4.680 1.00 90.31 86 LYS A O 1
ATOM 754 N N . ASN A 1 87 ? -6.611 11.690 2.959 1.00 89.88 87 ASN A N 1
ATOM 755 C CA . ASN A 1 87 ? -7.462 12.371 1.981 1.00 89.88 87 ASN A CA 1
ATOM 756 C C . ASN A 1 87 ? -8.805 11.665 1.734 1.00 89.88 87 ASN A C 1
ATOM 758 O O . ASN A 1 87 ? -9.733 12.310 1.263 1.00 89.88 87 ASN A O 1
ATOM 762 N N . ARG A 1 88 ? -8.914 10.360 2.011 1.00 88.88 88 ARG A N 1
ATOM 763 C CA . ARG A 1 88 ? -10.152 9.574 1.859 1.00 88.88 88 ARG A CA 1
ATOM 764 C C . ARG A 1 88 ? -10.928 9.422 3.154 1.00 88.88 88 ARG A C 1
ATOM 766 O O . ARG A 1 88 ? -12.138 9.259 3.111 1.00 88.88 88 ARG A O 1
ATOM 773 N N . THR A 1 89 ? -10.245 9.444 4.292 1.00 87.94 89 THR A N 1
ATOM 774 C CA . THR A 1 89 ? -10.847 9.191 5.606 1.00 87.94 89 THR A CA 1
ATOM 775 C C . THR A 1 89 ? -11.199 10.469 6.364 1.00 87.94 89 THR A C 1
ATOM 777 O O . THR A 1 89 ? -11.736 10.376 7.460 1.00 87.94 89 THR A O 1
ATOM 780 N N . SER A 1 90 ? -10.870 11.653 5.839 1.00 86.50 90 SER A N 1
ATOM 781 C CA . SER A 1 90 ? -11.026 12.925 6.557 1.00 86.50 90 SER A CA 1
ATOM 782 C C . SER A 1 90 ? -11.555 14.044 5.653 1.00 86.50 90 SER A C 1
ATOM 784 O O . SER A 1 90 ? -11.365 14.022 4.435 1.00 86.50 90 SER A O 1
ATOM 786 N N . GLY A 1 91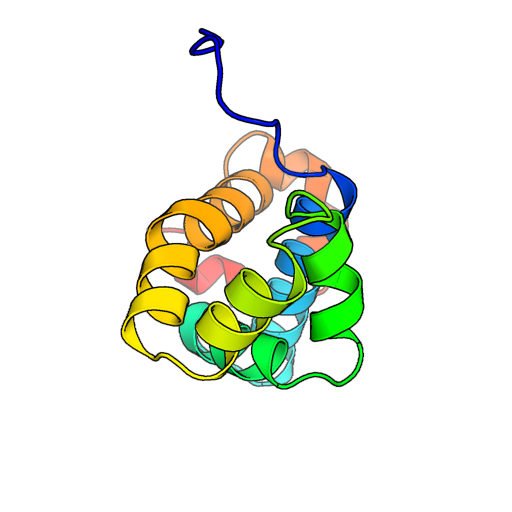 ? -12.202 15.049 6.256 1.00 85.88 91 GLY A N 1
ATOM 787 C CA . GLY A 1 91 ? -12.745 16.218 5.550 1.00 85.88 91 GLY A CA 1
ATOM 788 C C . GLY A 1 91 ? -13.730 15.836 4.439 1.00 85.88 91 GLY A C 1
ATOM 789 O O . GLY A 1 91 ? -14.548 14.935 4.614 1.00 85.88 91 GLY A O 1
ATOM 790 N N . ILE A 1 92 ? -13.607 16.475 3.269 1.00 83.25 92 ILE A N 1
ATOM 791 C CA . ILE A 1 92 ? -14.415 16.169 2.069 1.00 83.25 92 ILE A CA 1
ATOM 792 C C . ILE A 1 92 ? -14.289 14.689 1.667 1.00 83.25 92 ILE A C 1
ATOM 794 O O . ILE A 1 92 ? -15.253 14.087 1.197 1.00 83.25 92 ILE A O 1
ATOM 798 N N . GLY A 1 93 ? -13.130 14.069 1.906 1.00 82.44 93 GLY A N 1
ATOM 799 C CA . GLY A 1 93 ? -12.906 12.653 1.632 1.00 82.44 93 GLY A CA 1
ATOM 800 C C . GLY A 1 93 ? -13.885 11.734 2.353 1.00 82.44 93 GLY A C 1
ATOM 801 O O . GLY A 1 93 ? -14.365 10.779 1.747 1.00 82.44 93 GLY A O 1
ATOM 802 N N . LEU A 1 94 ? -14.232 12.058 3.601 1.00 84.62 94 LEU A N 1
ATOM 803 C CA . LEU A 1 94 ? -15.190 11.294 4.400 1.00 84.62 94 LEU A CA 1
ATOM 804 C C . LEU A 1 94 ? -16.584 11.281 3.755 1.00 84.62 94 LEU A C 1
ATOM 806 O O . LEU A 1 94 ? -17.256 10.253 3.753 1.00 84.62 94 LEU A O 1
ATOM 810 N N . LEU A 1 95 ? -16.991 12.414 3.174 1.00 85.81 95 LEU A N 1
ATOM 811 C CA . LEU A 1 95 ? -18.276 12.562 2.490 1.00 85.81 95 LEU A CA 1
ATOM 812 C C . LEU A 1 95 ? -18.294 11.769 1.180 1.00 85.81 95 LEU A C 1
ATOM 814 O O . LEU A 1 95 ? -19.217 10.998 0.936 1.00 85.81 95 LEU A O 1
ATOM 818 N N . VAL A 1 96 ? -17.241 11.909 0.369 1.00 88.50 96 VAL A N 1
ATOM 819 C CA . VAL A 1 96 ? -17.129 11.242 -0.939 1.00 88.50 96 VAL A CA 1
ATOM 820 C C . VAL A 1 96 ? -16.984 9.723 -0.798 1.00 88.50 96 VAL A C 1
ATOM 822 O O . VAL A 1 96 ? -17.493 8.973 -1.622 1.00 88.50 96 VAL A O 1
ATOM 825 N N . ASN A 1 97 ? -16.302 9.248 0.247 1.00 89.75 97 ASN A N 1
ATOM 826 C CA . ASN A 1 97 ? -16.028 7.824 0.464 1.00 89.75 97 ASN A CA 1
ATOM 827 C C . ASN A 1 97 ? -16.942 7.208 1.539 1.00 89.75 97 ASN A C 1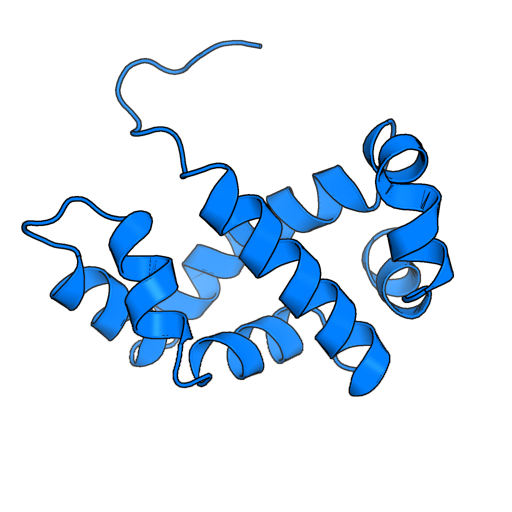
ATOM 829 O O . ASN A 1 97 ? -16.579 6.197 2.143 1.00 89.75 97 ASN A O 1
ATOM 833 N N . LYS A 1 98 ? -18.120 7.795 1.794 1.00 90.06 98 LYS A N 1
ATOM 834 C CA . LYS A 1 98 ? -19.027 7.382 2.877 1.00 90.06 98 LYS A CA 1
ATOM 835 C C . LYS A 1 98 ? -19.341 5.884 2.851 1.00 90.06 98 LYS A C 1
ATOM 837 O O . LYS A 1 98 ? -19.227 5.226 3.882 1.00 90.06 98 LYS A O 1
ATOM 842 N N . ASP A 1 99 ? -19.653 5.326 1.683 1.00 91.88 99 ASP A N 1
ATOM 843 C CA . ASP A 1 99 ? -19.987 3.900 1.550 1.00 91.88 99 ASP A CA 1
ATOM 844 C C . ASP A 1 99 ? -18.784 2.987 1.809 1.00 91.88 99 ASP A C 1
ATOM 846 O O . ASP A 1 99 ? -18.904 1.958 2.479 1.00 91.88 99 ASP A O 1
ATOM 850 N N . LEU A 1 100 ? -17.595 3.392 1.350 1.00 90.31 100 LEU A N 1
ATOM 851 C CA . LEU A 1 100 ? -16.348 2.677 1.621 1.00 90.31 100 LEU A CA 1
ATOM 852 C C . LEU A 1 100 ? -16.059 2.638 3.126 1.00 90.31 100 LEU A C 1
ATOM 854 O O . LEU A 1 100 ? -15.703 1.589 3.660 1.00 90.31 100 LEU A O 1
ATOM 858 N N . LEU A 1 101 ? -16.224 3.769 3.813 1.00 90.75 101 LEU A N 1
ATOM 859 C CA . LEU A 1 101 ? -15.955 3.891 5.247 1.00 90.75 101 LEU A CA 1
ATOM 860 C C . LEU A 1 101 ? -17.038 3.220 6.097 1.00 90.75 101 LEU A C 1
ATOM 862 O O . LEU A 1 101 ? -16.721 2.670 7.148 1.00 90.75 101 LEU A O 1
ATOM 866 N N . LYS A 1 102 ? -18.286 3.173 5.614 1.00 92.19 102 LYS A N 1
ATOM 867 C CA . LYS A 1 102 ? -19.357 2.362 6.207 1.00 92.19 102 LYS A CA 1
ATOM 868 C C . LYS A 1 102 ? -19.038 0.869 6.106 1.00 92.19 102 LYS A C 1
ATOM 870 O O . LYS A 1 102 ? -19.256 0.133 7.063 1.00 92.19 102 LYS A O 1
ATOM 875 N N . LYS A 1 103 ? -18.480 0.423 4.975 1.00 92.88 103 LYS A N 1
ATOM 876 C CA . LYS A 1 103 ? -18.042 -0.968 4.774 1.00 92.88 103 LYS A CA 1
ATOM 877 C C . LYS A 1 103 ? -16.793 -1.320 5.591 1.00 92.88 103 LYS A C 1
ATOM 879 O O . LYS A 1 103 ? -16.660 -2.451 6.058 1.00 92.88 103 LYS A O 1
ATOM 884 N N . TYR A 1 104 ? -15.880 -0.365 5.774 1.00 93.62 104 TYR A N 1
ATOM 885 C CA . TYR A 1 104 ? -14.591 -0.570 6.440 1.00 93.62 104 TYR A CA 1
ATOM 886 C C . TYR A 1 104 ? -14.351 0.415 7.600 1.00 93.62 104 TYR A C 1
ATOM 888 O O . TYR A 1 104 ? -13.396 1.196 7.561 1.00 93.62 104 TYR A O 1
ATOM 896 N N . PRO A 1 105 ? -15.163 0.374 8.672 1.00 91.88 105 PRO A N 1
ATOM 897 C CA . PRO A 1 105 ? -15.148 1.397 9.720 1.00 91.88 105 PRO A CA 1
ATOM 898 C C . PRO A 1 105 ? -13.874 1.385 10.574 1.00 91.88 105 PRO A C 1
ATOM 900 O O . PRO A 1 105 ? -13.474 2.424 11.101 1.00 91.88 105 PRO A O 1
ATOM 903 N N . LYS A 1 106 ? -13.175 0.242 10.688 1.00 91.12 106 LYS A N 1
ATOM 904 C CA . LYS A 1 106 ? -11.976 0.125 11.542 1.00 91.12 106 LYS A CA 1
ATOM 905 C C . LYS A 1 106 ? -10.827 1.034 11.108 1.00 91.12 106 LYS A C 1
ATOM 907 O O . LYS A 1 106 ? -9.921 1.243 11.907 1.00 91.12 106 LYS A O 1
ATOM 912 N N . ILE A 1 107 ? -10.826 1.567 9.883 1.00 89.25 107 ILE A N 1
ATOM 913 C CA . ILE A 1 107 ? -9.791 2.514 9.450 1.00 89.25 107 ILE A CA 1
ATOM 914 C C . ILE A 1 107 ? -9.872 3.845 10.210 1.00 89.25 107 ILE A C 1
ATOM 916 O O . ILE A 1 107 ? -8.843 4.467 10.468 1.00 89.25 107 ILE A O 1
ATOM 920 N N . LEU A 1 108 ? -11.075 4.256 10.623 1.00 87.88 108 LEU A N 1
ATOM 921 C CA . LEU A 1 108 ? -11.320 5.558 11.243 1.00 87.88 108 LEU A CA 1
ATOM 922 C C . LEU A 1 108 ? -10.557 5.719 12.564 1.00 87.88 108 LEU A C 1
ATOM 924 O O . LEU A 1 108 ? -10.062 6.804 12.859 1.00 87.88 108 LEU A O 1
ATOM 928 N N . LYS A 1 109 ? -10.327 4.622 13.300 1.00 88.50 109 LYS A N 1
ATOM 929 C CA . LYS A 1 109 ? -9.538 4.628 14.546 1.00 88.50 109 LYS A CA 1
ATOM 930 C C . LYS A 1 109 ? -8.088 5.098 14.359 1.00 88.50 109 LYS A C 1
ATOM 932 O O . LYS A 1 109 ? -7.446 5.501 15.321 1.00 88.50 109 LYS A O 1
ATOM 937 N N . TYR A 1 110 ? -7.558 5.024 13.137 1.00 85.00 110 TYR A N 1
ATOM 938 C CA . TYR A 1 110 ? -6.184 5.422 12.823 1.00 85.00 110 TYR A CA 1
ATOM 939 C C . TYR A 1 110 ? -6.062 6.858 12.303 1.00 85.00 110 TYR A C 1
ATOM 941 O O . TYR A 1 110 ? -4.945 7.367 12.224 1.00 85.00 110 TYR A O 1
ATOM 949 N N . PHE A 1 111 ? -7.179 7.495 11.937 1.00 78.62 111 PHE A N 1
ATOM 950 C CA . PHE A 1 111 ? -7.192 8.809 11.286 1.00 78.62 111 PHE A CA 1
ATOM 951 C C . PHE A 1 111 ? -8.073 9.855 11.984 1.00 78.62 111 PHE A C 1
ATOM 953 O O . PHE A 1 111 ? -7.955 11.028 11.648 1.00 78.62 111 PHE A O 1
ATOM 960 N N . ASN A 1 112 ? -8.876 9.464 12.978 1.00 68.75 112 ASN A N 1
ATOM 961 C CA . ASN A 1 112 ? -9.667 10.362 13.833 1.00 68.75 112 ASN A CA 1
ATOM 962 C C . ASN A 1 112 ? -8.876 10.898 15.048 1.00 68.75 112 ASN A C 1
ATOM 964 O O . ASN A 1 112 ? -9.442 11.047 16.126 1.00 68.75 112 ASN A O 1
ATOM 968 N N . LYS A 1 113 ? -7.569 11.138 14.898 1.00 54.00 113 LYS A N 1
ATOM 969 C CA . LYS A 1 113 ? -6.734 11.776 15.927 1.00 54.00 113 LYS A CA 1
ATOM 970 C C . LYS A 1 113 ? -6.389 13.201 15.534 1.00 54.00 113 LYS A C 1
ATOM 972 O O . LYS A 1 113 ? -6.065 13.401 14.339 1.00 54.00 113 LYS A O 1
#

pLDDT: mean 87.7, std 13.72, range [37.5, 97.38]